Protein AF-A0A973CED1-F1 (afdb_monomer_lite)

Foldseek 3Di:
DQFQCPVVQVVCCVCQVVVVHDCQATAGDGPCVVQADPVVRDGVDPVSVVSVVVSVVSVVVPD

Radius of gyration: 13.18 Å; chains: 1; bounding box: 32×18×32 Å

Sequence (63 aa):
GSMGGTSVLATAVQSAPNFSGVVKANLAIPSFYDNFDSENKILKHAELNEQLKDAVSHLDHFK

pLDDT: mean 76.85, std 8.41, range [43.88, 84.5]

Secondary structure (DSSP, 8-state):
-TTTTHHHHHHHHHHGGGGT---------TTHHHHEETTTTEESSHHHHHHHHHHHHHHHT--

Structure (mmCIF, N/CA/C/O backbone):
data_AF-A0A973CED1-F1
#
_entry.id   AF-A0A973CED1-F1
#
loop_
_atom_site.group_PDB
_atom_site.id
_atom_site.type_symbol
_atom_site.label_atom_id
_atom_site.label_alt_id
_atom_site.label_comp_id
_atom_site.label_asym_id
_atom_site.label_entity_id
_atom_site.label_seq_id
_atom_site.pdbx_PDB_ins_code
_atom_site.Cartn_x
_atom_site.Cartn_y
_atom_site.Cartn_z
_atom_site.occupancy
_atom_site.B_iso_or_equiv
_atom_site.auth_seq_id
_atom_site.auth_comp_id
_atom_site.auth_asym_id
_atom_site.auth_atom_id
_atom_site.pdbx_PDB_model_num
ATOM 1 N N . GLY A 1 1 ? 4.534 2.259 14.602 1.00 53.25 1 GLY A N 1
ATOM 2 C CA . GLY A 1 1 ? 4.981 3.662 14.484 1.00 53.25 1 GLY A CA 1
ATOM 3 C C . GLY A 1 1 ? 3.987 4.423 13.634 1.00 53.25 1 GLY A C 1
ATOM 4 O O . GLY A 1 1 ? 3.441 3.825 12.715 1.00 53.25 1 GLY A O 1
ATOM 5 N N . SER A 1 2 ? 3.746 5.696 13.941 1.00 61.00 2 SER A N 1
ATOM 6 C CA . SER A 1 2 ? 2.719 6.554 13.315 1.00 61.00 2 SER A CA 1
ATOM 7 C C . SER A 1 2 ? 2.748 6.559 11.781 1.00 61.00 2 SER A C 1
ATOM 9 O O . SER A 1 2 ? 1.707 6.530 11.138 1.00 61.00 2 SER A O 1
ATOM 11 N N . MET A 1 3 ? 3.937 6.488 11.182 1.00 64.19 3 MET A N 1
ATOM 12 C CA . MET A 1 3 ? 4.119 6.532 9.726 1.00 64.19 3 MET A CA 1
ATOM 13 C C . MET A 1 3 ? 3.873 5.199 8.999 1.00 64.19 3 MET A C 1
ATOM 15 O O . MET A 1 3 ? 4.196 5.101 7.825 1.00 64.19 3 MET A O 1
ATOM 19 N N . GLY A 1 4 ? 3.388 4.138 9.657 1.00 65.25 4 GLY A N 1
ATOM 20 C CA . GLY A 1 4 ? 2.977 2.917 8.940 1.00 65.25 4 GLY A CA 1
ATOM 21 C C . GLY A 1 4 ? 4.072 2.180 8.167 1.00 65.25 4 GLY A C 1
ATOM 22 O O . GLY A 1 4 ? 3.781 1.453 7.226 1.00 65.25 4 GLY A O 1
ATOM 23 N N . GLY A 1 5 ? 5.342 2.401 8.515 1.00 71.31 5 GLY A N 1
ATOM 24 C CA . GLY A 1 5 ? 6.468 1.809 7.795 1.00 71.31 5 GLY A CA 1
ATOM 25 C C . GLY A 1 5 ? 6.770 2.448 6.436 1.00 71.31 5 GLY A C 1
ATOM 26 O O . GLY A 1 5 ? 7.589 1.891 5.712 1.00 71.31 5 GLY A O 1
ATOM 27 N N . THR A 1 6 ? 6.201 3.613 6.095 1.00 75.56 6 THR A N 1
ATOM 28 C CA . THR A 1 6 ? 6.459 4.307 4.814 1.00 75.56 6 THR A CA 1
ATOM 29 C C . THR A 1 6 ? 7.948 4.496 4.520 1.00 75.56 6 THR A C 1
ATOM 31 O O . THR A 1 6 ? 8.375 4.315 3.386 1.00 75.56 6 THR A O 1
ATOM 34 N N . SER A 1 7 ? 8.766 4.808 5.530 1.00 75.81 7 SER A N 1
ATOM 35 C CA . SER A 1 7 ? 10.220 4.950 5.357 1.00 75.81 7 SER A CA 1
ATOM 36 C C . SER A 1 7 ? 10.898 3.638 4.955 1.00 75.81 7 SER A C 1
ATOM 38 O O . SER A 1 7 ? 11.751 3.620 4.069 1.00 75.81 7 SER A O 1
ATOM 40 N N . VAL A 1 8 ? 10.494 2.527 5.573 1.00 80.06 8 VAL A N 1
ATOM 41 C CA . VAL A 1 8 ? 11.004 1.187 5.260 1.00 80.06 8 VAL A CA 1
ATOM 42 C C . VAL A 1 8 ? 10.510 0.742 3.886 1.00 80.06 8 VAL A C 1
ATOM 44 O O . VAL A 1 8 ? 11.301 0.217 3.108 1.00 80.06 8 VAL A O 1
ATOM 47 N N . LEU A 1 9 ? 9.246 1.016 3.549 1.00 82.12 9 LEU A N 1
ATOM 48 C CA . LEU A 1 9 ? 8.686 0.727 2.231 1.00 82.12 9 LEU A CA 1
ATOM 49 C C . LEU A 1 9 ? 9.437 1.488 1.136 1.00 82.12 9 LEU A C 1
ATOM 51 O O . LEU A 1 9 ? 9.903 0.869 0.189 1.00 82.12 9 LEU A O 1
ATOM 55 N N . ALA A 1 10 ? 9.628 2.799 1.290 1.00 79.38 10 ALA A N 1
ATOM 56 C CA . ALA A 1 10 ? 10.385 3.611 0.338 1.00 79.38 10 ALA A CA 1
ATOM 57 C C . ALA A 1 10 ? 11.818 3.086 0.154 1.00 79.38 10 ALA A C 1
ATOM 59 O O . ALA A 1 10 ? 12.305 2.990 -0.971 1.00 79.38 10 ALA A O 1
ATOM 60 N N . THR A 1 11 ? 12.461 2.675 1.251 1.00 81.81 11 THR A N 1
ATOM 61 C CA . THR A 1 11 ? 13.798 2.067 1.216 1.00 81.81 11 THR A CA 1
ATOM 62 C C . THR A 1 11 ? 13.786 0.729 0.469 1.00 81.81 11 THR A C 1
ATOM 64 O O . THR A 1 11 ? 14.672 0.482 -0.342 1.00 81.81 11 THR A O 1
ATOM 67 N N . ALA A 1 12 ? 12.773 -0.118 0.683 1.00 80.69 12 ALA A N 1
ATOM 68 C CA . ALA A 1 12 ? 12.613 -1.390 -0.024 1.00 80.69 12 ALA A CA 1
ATOM 69 C C . ALA A 1 12 ? 12.330 -1.195 -1.523 1.00 80.69 12 ALA A C 1
ATOM 71 O O . ALA A 1 12 ? 12.857 -1.925 -2.358 1.00 80.69 12 ALA A O 1
ATOM 72 N N . VAL A 1 13 ? 11.538 -0.181 -1.881 1.00 81.81 13 VAL A N 1
ATOM 73 C CA . VAL A 1 13 ? 11.258 0.166 -3.279 1.00 81.81 13 VAL A CA 1
ATOM 74 C C . VAL A 1 13 ? 12.511 0.689 -3.978 1.00 81.81 13 VAL A C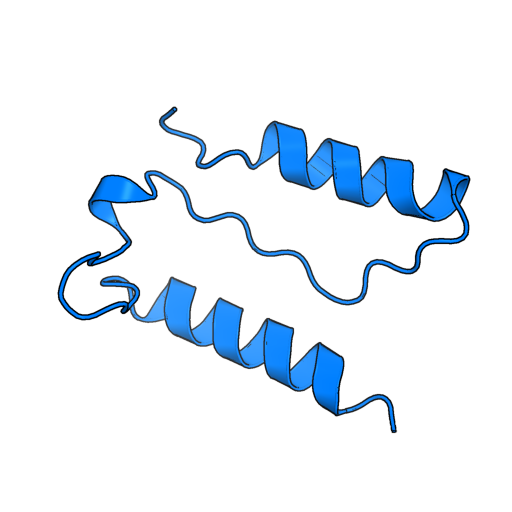 1
ATOM 76 O O . VAL A 1 13 ? 12.782 0.298 -5.109 1.00 81.81 13 VAL A O 1
ATOM 79 N N . GLN A 1 14 ? 13.302 1.528 -3.307 1.00 82.38 14 GLN A N 1
ATOM 80 C CA . GLN A 1 14 ? 14.584 2.002 -3.837 1.00 82.38 14 GLN A CA 1
ATOM 81 C C . GLN A 1 14 ? 15.646 0.900 -3.895 1.00 82.38 14 GLN A C 1
ATOM 83 O O . GLN A 1 14 ? 16.511 0.937 -4.770 1.00 82.38 14 GLN A O 1
ATOM 88 N N . SER A 1 15 ? 15.605 -0.078 -2.987 1.00 82.06 15 SER A N 1
ATOM 89 C CA . SER A 1 15 ? 16.567 -1.177 -2.980 1.00 82.06 15 SER A CA 1
ATOM 90 C C . SER A 1 15 ? 16.226 -2.264 -3.998 1.00 82.06 15 SER A C 1
ATOM 92 O O . SER A 1 15 ? 17.150 -2.849 -4.556 1.00 82.06 15 SER A O 1
ATOM 94 N N . ALA A 1 16 ? 14.948 -2.492 -4.315 1.00 80.94 16 ALA A N 1
ATOM 95 C CA . ALA A 1 16 ? 14.509 -3.550 -5.225 1.00 80.94 16 ALA A CA 1
ATOM 96 C C . ALA A 1 16 ? 15.209 -3.562 -6.606 1.00 80.94 16 ALA A C 1
ATOM 98 O O . ALA A 1 16 ? 15.657 -4.641 -7.000 1.00 80.94 16 ALA A O 1
ATOM 99 N N . PRO A 1 17 ? 15.427 -2.427 -7.308 1.00 78.06 17 PRO A N 1
ATOM 100 C CA . PRO A 1 17 ? 16.175 -2.409 -8.567 1.00 78.06 17 PRO A CA 1
ATOM 101 C C . PRO A 1 17 ? 17.606 -2.943 -8.435 1.00 78.06 17 PRO A C 1
ATOM 103 O O . PRO A 1 17 ? 18.101 -3.600 -9.348 1.00 78.06 17 PRO A O 1
ATOM 106 N N . ASN A 1 18 ? 18.258 -2.728 -7.285 1.00 82.00 18 ASN A N 1
ATOM 107 C CA . ASN A 1 18 ? 19.613 -3.229 -7.026 1.00 82.00 18 ASN A CA 1
ATOM 108 C C . ASN A 1 18 ? 19.665 -4.763 -6.919 1.00 82.00 18 ASN A C 1
ATOM 110 O O . ASN A 1 18 ? 20.732 -5.351 -7.059 1.00 82.00 18 ASN A O 1
ATOM 114 N N . PHE A 1 19 ? 18.518 -5.416 -6.709 1.00 79.81 19 PHE A N 1
ATOM 115 C CA . PHE A 1 19 ? 18.374 -6.872 -6.647 1.00 79.81 19 PHE A CA 1
ATOM 116 C C . PHE A 1 19 ? 17.670 -7.454 -7.882 1.00 79.81 19 PHE A C 1
ATOM 118 O O . PHE A 1 19 ? 17.164 -8.571 -7.827 1.00 79.81 19 PHE A O 1
ATOM 125 N N . SER A 1 20 ? 17.600 -6.711 -8.997 1.00 76.38 20 SER A N 1
ATOM 126 C CA . SER A 1 20 ? 16.779 -7.074 -10.170 1.00 76.38 20 SER A CA 1
ATOM 127 C C . SER A 1 20 ? 15.285 -7.264 -9.849 1.00 76.38 20 SER A C 1
ATOM 129 O O . SER A 1 20 ? 14.549 -7.897 -10.604 1.00 76.38 20 SER A O 1
ATOM 131 N N . GLY A 1 21 ? 14.821 -6.719 -8.724 1.00 71.56 21 GLY A N 1
ATOM 132 C CA . GLY A 1 21 ? 13.427 -6.737 -8.310 1.00 71.56 21 GLY A CA 1
ATOM 133 C C . GLY A 1 21 ? 12.657 -5.599 -8.968 1.00 71.56 21 GLY A C 1
ATOM 134 O O . GLY A 1 21 ? 13.035 -4.432 -8.862 1.00 71.56 21 GLY A O 1
ATOM 135 N N . VAL A 1 22 ? 11.548 -5.925 -9.628 1.00 74.94 22 VAL A N 1
ATOM 136 C CA . VAL A 1 22 ? 10.646 -4.923 -10.205 1.00 74.94 22 VAL A CA 1
ATOM 137 C C . VAL A 1 22 ? 9.523 -4.653 -9.213 1.00 74.94 22 VAL A C 1
ATOM 139 O O . VAL A 1 22 ? 8.624 -5.476 -9.048 1.00 74.94 22 VAL A O 1
ATOM 142 N N . VAL A 1 23 ? 9.556 -3.494 -8.556 1.00 72.81 23 VAL A N 1
ATOM 143 C CA . VAL A 1 23 ? 8.434 -3.046 -7.721 1.00 72.81 23 VAL A CA 1
ATOM 144 C C . VAL A 1 23 ? 7.294 -2.651 -8.647 1.00 72.81 23 VAL A C 1
ATOM 146 O O . VAL A 1 23 ? 7.391 -1.679 -9.390 1.00 72.81 23 VAL A O 1
ATOM 149 N N . LYS A 1 24 ? 6.213 -3.422 -8.608 1.00 73.06 24 LYS A N 1
ATOM 150 C CA . LYS A 1 24 ? 5.021 -3.197 -9.435 1.00 73.06 24 LYS A CA 1
ATOM 151 C C . LYS A 1 24 ? 3.946 -2.394 -8.711 1.00 73.06 24 LYS A C 1
ATOM 153 O O . LYS A 1 24 ? 3.255 -1.597 -9.331 1.00 73.06 24 LYS A O 1
ATOM 158 N N . ALA A 1 25 ? 3.857 -2.567 -7.398 1.00 76.44 25 ALA A N 1
ATOM 159 C CA . ALA A 1 25 ? 3.002 -1.784 -6.529 1.00 76.44 25 ALA A CA 1
ATOM 160 C C . ALA A 1 25 ? 3.618 -1.725 -5.129 1.00 76.44 25 ALA A C 1
ATOM 162 O O . ALA A 1 25 ? 4.325 -2.644 -4.709 1.00 76.44 25 ALA A O 1
ATOM 163 N N . ASN A 1 26 ? 3.369 -0.636 -4.413 1.00 78.25 26 ASN A N 1
ATOM 164 C CA . ASN A 1 26 ? 3.757 -0.483 -3.019 1.00 78.25 26 ASN A CA 1
ATOM 165 C C . ASN A 1 26 ? 2.658 0.305 -2.303 1.00 78.25 26 ASN A C 1
ATOM 167 O O . ASN A 1 26 ? 2.156 1.285 -2.845 1.00 78.25 26 ASN A O 1
ATOM 171 N N . LEU A 1 27 ? 2.269 -0.144 -1.113 1.00 78.56 27 LEU A N 1
ATOM 172 C CA . LEU A 1 27 ? 1.249 0.510 -0.301 1.00 78.56 27 LEU A CA 1
ATOM 173 C C . LEU A 1 27 ? 1.744 0.583 1.141 1.00 78.56 27 LEU A C 1
ATOM 175 O O . LEU A 1 27 ? 2.071 -0.443 1.737 1.00 78.56 27 LEU A O 1
ATOM 179 N N . ALA A 1 28 ? 1.797 1.791 1.698 1.00 79.56 28 ALA A N 1
ATOM 180 C CA . ALA A 1 28 ? 2.066 2.000 3.115 1.00 79.56 28 ALA A CA 1
ATOM 181 C C . ALA A 1 28 ? 0.753 2.286 3.837 1.00 79.56 28 ALA A C 1
ATOM 183 O O . ALA A 1 28 ? -0.013 3.151 3.420 1.00 79.56 28 ALA A O 1
ATOM 184 N N . ILE A 1 29 ? 0.510 1.582 4.940 1.00 78.25 29 ILE A N 1
ATOM 185 C CA . ILE A 1 29 ? -0.685 1.779 5.761 1.00 78.25 29 ILE A CA 1
ATOM 186 C C . ILE A 1 29 ? -0.258 2.557 7.015 1.00 78.25 29 ILE A C 1
ATOM 188 O O . ILE A 1 29 ? 0.256 1.939 7.958 1.00 78.25 29 ILE A O 1
ATOM 192 N N . PRO A 1 30 ? -0.419 3.898 7.048 1.00 75.62 30 PRO A N 1
ATOM 193 C CA . PRO A 1 30 ? -0.154 4.692 8.248 1.00 75.62 30 PRO A CA 1
ATOM 194 C C . PRO A 1 30 ? -1.013 4.174 9.396 1.00 75.62 30 PRO A C 1
ATOM 196 O O . PRO A 1 30 ? -2.120 3.697 9.158 1.00 75.62 30 PRO A O 1
ATOM 199 N N . SER A 1 31 ? -0.497 4.229 10.626 1.00 78.75 31 SER A N 1
ATOM 200 C CA . SER A 1 31 ? -1.192 3.716 11.815 1.00 78.75 31 SER A CA 1
ATOM 201 C C . SER A 1 31 ? -1.957 2.405 11.568 1.00 78.75 31 SER A C 1
ATOM 203 O O . SER A 1 31 ? -3.171 2.349 11.731 1.00 78.75 31 SER A O 1
ATOM 205 N N . PHE A 1 32 ? -1.254 1.348 11.139 1.00 75.19 32 PHE A N 1
ATOM 206 C CA . PHE A 1 32 ? -1.865 0.060 10.778 1.00 75.19 32 PHE A CA 1
ATOM 207 C C . PHE A 1 32 ? -2.914 -0.424 11.787 1.00 75.19 32 PHE A C 1
ATOM 209 O O . PHE A 1 32 ? -4.006 -0.778 11.386 1.00 75.19 32 PHE A O 1
ATOM 216 N N . TYR A 1 33 ? -2.637 -0.363 13.089 1.00 72.12 33 TYR A N 1
ATOM 217 C CA . TYR A 1 33 ? -3.588 -0.800 14.120 1.00 72.12 33 TYR A CA 1
ATOM 218 C C . TYR A 1 33 ? -4.855 0.065 14.233 1.00 72.12 33 TYR A C 1
ATOM 220 O O . TYR A 1 33 ? -5.889 -0.430 14.675 1.00 72.12 33 TYR A O 1
ATOM 228 N N . ASP A 1 34 ? -4.799 1.328 13.812 1.00 80.31 34 ASP A N 1
ATOM 229 C CA . ASP A 1 34 ? -5.961 2.220 13.804 1.00 80.31 34 ASP A CA 1
ATOM 230 C C . ASP A 1 34 ? -6.774 2.039 12.515 1.00 80.31 34 ASP A C 1
ATOM 232 O O . ASP A 1 34 ? -8.005 2.058 12.540 1.00 80.31 34 ASP A O 1
ATOM 236 N N . ASN A 1 35 ? -6.078 1.811 11.396 1.00 79.62 35 ASN A N 1
ATOM 237 C CA . ASN A 1 35 ? -6.650 1.794 10.049 1.00 79.62 35 ASN A CA 1
ATOM 238 C C . ASN A 1 35 ? -6.959 0.395 9.504 1.00 79.62 35 ASN A C 1
ATOM 240 O O . ASN A 1 35 ? -7.668 0.278 8.505 1.00 79.62 35 ASN A O 1
ATOM 244 N N . PHE A 1 36 ? -6.467 -0.659 10.149 1.00 82.44 36 PHE A N 1
ATOM 245 C CA . PHE A 1 36 ? -6.732 -2.053 9.817 1.00 82.44 36 PHE A CA 1
ATOM 246 C C . PHE A 1 36 ? -7.529 -2.710 10.940 1.00 82.44 36 PHE A C 1
ATOM 248 O O . PHE A 1 36 ? -7.127 -2.728 12.102 1.00 82.44 36 PHE A O 1
ATOM 255 N N . ASP A 1 37 ? -8.680 -3.260 10.582 1.00 83.06 37 ASP A N 1
ATOM 256 C CA . ASP A 1 37 ? -9.482 -4.090 11.460 1.00 83.06 37 ASP A CA 1
ATOM 257 C C . ASP A 1 37 ? -8.946 -5.523 11.411 1.00 83.06 37 ASP A C 1
ATOM 259 O O . ASP A 1 37 ? -9.104 -6.221 10.409 1.00 83.06 37 ASP A O 1
ATOM 263 N N . SER A 1 38 ? -8.292 -5.970 12.483 1.00 79.06 38 SER A N 1
ATOM 264 C CA . SER A 1 38 ? -7.754 -7.329 12.558 1.00 79.06 38 SER A CA 1
ATOM 265 C C . SER A 1 38 ? -8.825 -8.408 12.729 1.00 79.06 38 SER A C 1
ATOM 267 O O . SER A 1 38 ? -8.552 -9.562 12.397 1.00 79.06 38 SER A O 1
ATOM 269 N N . GLU A 1 39 ? -10.018 -8.067 13.226 1.00 84.19 39 GLU A N 1
ATOM 270 C CA . GLU A 1 39 ? -11.134 -9.014 13.349 1.00 84.19 39 GLU A CA 1
ATOM 271 C C . GLU A 1 39 ? -11.797 -9.239 11.992 1.00 84.19 39 GLU A C 1
ATOM 273 O O . GLU A 1 39 ? -11.914 -10.377 11.534 1.00 84.19 39 GLU A O 1
ATOM 278 N N . ASN A 1 40 ? -12.169 -8.152 11.315 1.00 81.94 40 ASN A N 1
ATOM 279 C CA . ASN A 1 40 ? -12.839 -8.225 10.016 1.00 81.94 40 ASN A CA 1
ATOM 280 C C . ASN A 1 40 ? -11.854 -8.364 8.836 1.00 81.94 40 ASN A C 1
ATOM 282 O O . ASN A 1 40 ? -12.275 -8.577 7.699 1.00 81.94 40 ASN A O 1
ATOM 286 N N . LYS A 1 41 ? -10.542 -8.256 9.097 1.00 80.25 41 LYS A N 1
ATOM 287 C CA . LYS A 1 41 ? -9.444 -8.293 8.109 1.00 80.25 41 LYS A CA 1
ATOM 288 C C . LYS A 1 41 ? -9.618 -7.276 6.978 1.00 80.25 41 LYS A C 1
ATOM 290 O O . LYS A 1 41 ? -9.281 -7.551 5.827 1.00 80.25 41 LYS A O 1
ATOM 295 N N . ILE A 1 42 ? -10.144 -6.101 7.308 1.00 79.69 42 ILE A N 1
ATOM 296 C CA . ILE A 1 42 ? -10.457 -5.034 6.353 1.00 79.69 42 ILE A CA 1
ATOM 297 C C . ILE A 1 42 ? -9.838 -3.716 6.787 1.00 79.69 42 ILE A C 1
ATOM 299 O O . ILE A 1 42 ? -9.732 -3.400 7.969 1.00 79.69 42 ILE A O 1
ATOM 303 N N . LEU A 1 43 ? -9.442 -2.921 5.797 1.00 83.06 43 LEU A N 1
ATOM 304 C CA . LEU A 1 43 ? -9.032 -1.544 6.018 1.00 83.06 43 LEU A CA 1
ATOM 305 C C . LEU A 1 43 ? -10.274 -0.712 6.339 1.00 83.06 43 LEU A C 1
ATOM 307 O O . LEU A 1 43 ? -11.216 -0.662 5.548 1.00 83.06 43 LEU A O 1
ATOM 311 N N . LYS A 1 44 ? -10.270 -0.057 7.500 1.00 83.44 44 LYS A N 1
ATOM 312 C CA . LYS A 1 44 ? -11.368 0.809 7.955 1.00 83.44 44 LYS A CA 1
ATOM 313 C C . LYS A 1 44 ? -11.504 2.055 7.082 1.00 83.44 44 LYS A C 1
ATOM 315 O O . LYS A 1 44 ? -12.596 2.598 6.940 1.00 83.44 44 LYS A O 1
ATOM 320 N N . HIS A 1 45 ? -10.405 2.498 6.476 1.00 83.12 45 HIS A N 1
ATOM 321 C CA . HIS A 1 45 ? -10.418 3.588 5.512 1.00 83.12 45 HIS A CA 1
ATOM 322 C C . HIS A 1 45 ? -10.693 3.082 4.099 1.00 83.12 45 HIS A C 1
ATOM 324 O O . HIS A 1 45 ? -9.905 2.327 3.528 1.00 83.12 45 HIS A O 1
ATOM 330 N N . ALA A 1 46 ? -11.790 3.575 3.520 1.00 82.44 46 ALA A N 1
ATOM 331 C CA . ALA A 1 46 ? -12.176 3.292 2.143 1.00 82.44 46 ALA A CA 1
ATOM 332 C C . ALA A 1 46 ? -11.077 3.680 1.139 1.00 82.44 46 ALA A C 1
ATOM 334 O O . ALA A 1 46 ? -10.790 2.905 0.237 1.00 82.44 46 ALA A O 1
ATOM 335 N N . GLU A 1 47 ? -10.401 4.810 1.353 1.00 82.12 47 GLU A N 1
ATOM 336 C CA . GLU A 1 47 ? -9.332 5.302 0.474 1.00 82.12 47 GLU A CA 1
ATOM 337 C C . GLU A 1 47 ? -8.117 4.358 0.438 1.00 82.12 47 GLU A C 1
ATOM 339 O O . GLU A 1 47 ? -7.608 4.032 -0.630 1.00 82.12 47 GLU A O 1
ATOM 344 N N . LEU A 1 48 ? -7.698 3.819 1.592 1.00 81.50 48 LEU A N 1
ATOM 345 C CA . LEU A 1 48 ? -6.642 2.800 1.648 1.00 81.50 48 LEU A CA 1
ATOM 346 C C . LEU A 1 48 ? -7.074 1.497 0.968 1.00 81.50 48 LEU A C 1
ATOM 348 O O . LEU A 1 48 ? -6.254 0.812 0.362 1.00 81.50 48 LEU A O 1
ATOM 352 N N . ASN A 1 49 ? -8.358 1.149 1.065 1.00 83.25 49 ASN A N 1
ATOM 353 C CA . ASN A 1 49 ? -8.904 -0.039 0.423 1.00 83.25 49 ASN A CA 1
ATOM 354 C C . ASN A 1 49 ? -8.968 0.117 -1.108 1.00 83.25 49 ASN A C 1
ATOM 356 O O . ASN A 1 49 ? -8.713 -0.842 -1.833 1.00 83.25 49 ASN A O 1
ATOM 360 N N . GLU A 1 50 ? -9.271 1.316 -1.609 1.00 84.50 50 GLU 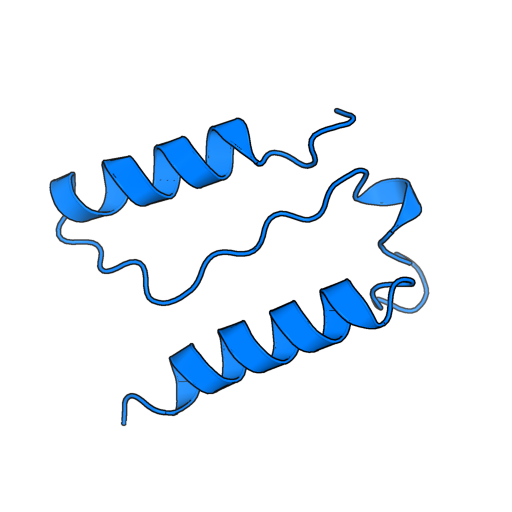A N 1
ATOM 361 C CA . GLU A 1 50 ? -9.173 1.637 -3.037 1.00 84.50 50 GLU A CA 1
ATOM 362 C C . GLU A 1 50 ? -7.725 1.591 -3.521 1.00 84.50 50 GLU A C 1
ATOM 364 O O . GLU A 1 50 ? -7.455 0.907 -4.504 1.00 84.50 50 GLU A O 1
ATOM 369 N N . GLN A 1 51 ? -6.783 2.200 -2.793 1.00 82.12 51 GLN A N 1
ATOM 370 C CA . GLN A 1 51 ? -5.357 2.119 -3.135 1.00 82.12 51 GLN A CA 1
ATOM 371 C C . GLN A 1 51 ? -4.836 0.673 -3.126 1.00 82.12 51 GLN A C 1
ATOM 373 O O . GLN A 1 51 ? -4.040 0.303 -3.985 1.00 82.12 51 GLN A O 1
ATOM 378 N N . LEU A 1 52 ? -5.301 -0.170 -2.195 1.00 82.62 52 LEU A N 1
ATOM 379 C CA . LEU A 1 52 ? -4.987 -1.602 -2.179 1.00 82.62 52 LEU A CA 1
ATOM 380 C C . LEU A 1 52 ? -5.531 -2.306 -3.428 1.00 82.62 52 LEU A C 1
ATOM 382 O O . LEU A 1 52 ? -4.804 -3.062 -4.069 1.00 82.62 52 LEU A O 1
ATOM 386 N N . LYS A 1 53 ? -6.798 -2.069 -3.782 1.00 84.25 53 LYS A N 1
ATOM 387 C CA . LYS A 1 53 ? -7.417 -2.665 -4.975 1.00 84.25 53 LYS A CA 1
ATOM 388 C C . LYS A 1 53 ? -6.732 -2.216 -6.257 1.00 84.25 53 LYS A C 1
ATOM 390 O O . LYS A 1 53 ? -6.533 -3.044 -7.142 1.00 84.25 53 LYS A O 1
ATOM 395 N N . ASP A 1 54 ? -6.366 -0.945 -6.347 1.00 83.69 54 ASP A N 1
A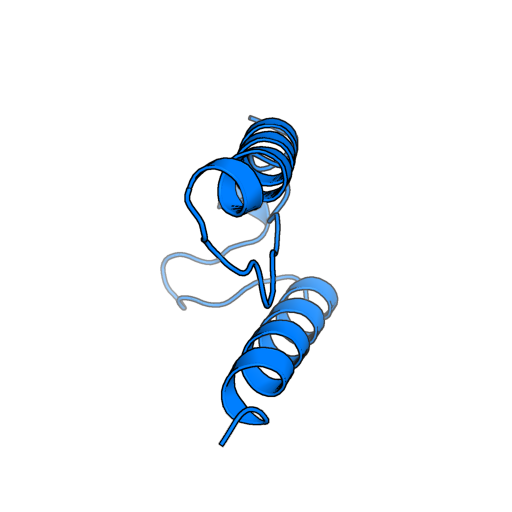TOM 396 C CA . ASP A 1 54 ? -5.660 -0.39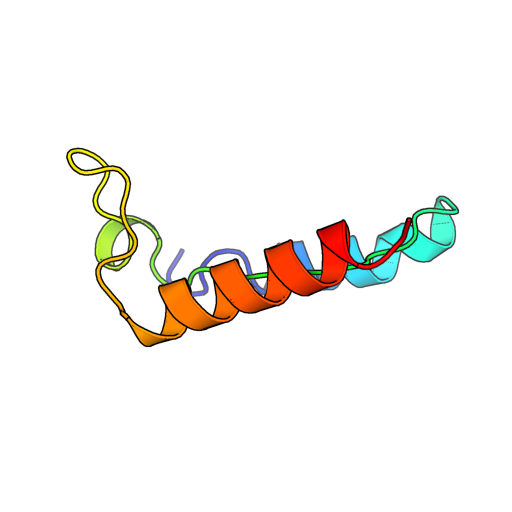0 -7.496 1.00 83.69 54 ASP A CA 1
ATOM 397 C C . ASP A 1 54 ? -4.255 -0.997 -7.612 1.00 83.69 54 ASP A C 1
ATOM 399 O O . ASP A 1 54 ? -3.896 -1.531 -8.657 1.00 83.69 54 ASP A O 1
ATOM 403 N N . ALA A 1 55 ? -3.517 -1.076 -6.498 1.00 82.88 55 ALA A N 1
ATOM 404 C CA . ALA A 1 55 ? -2.221 -1.750 -6.418 1.00 82.88 55 ALA A CA 1
ATOM 405 C C . ALA A 1 55 ? -2.281 -3.228 -6.851 1.00 82.88 55 ALA A C 1
ATOM 407 O O . ALA A 1 55 ? -1.408 -3.688 -7.590 1.00 82.88 55 ALA A O 1
ATOM 408 N N . VAL A 1 56 ? -3.303 -3.974 -6.417 1.00 82.25 56 VAL A N 1
ATOM 409 C CA . VAL A 1 56 ? -3.512 -5.380 -6.812 1.00 82.25 56 VAL A CA 1
ATOM 410 C C . VAL A 1 56 ? -3.936 -5.491 -8.277 1.00 82.25 56 VAL A C 1
ATOM 412 O O . VAL A 1 56 ? -3.424 -6.344 -8.994 1.00 82.25 56 VAL A O 1
ATOM 415 N N . SER 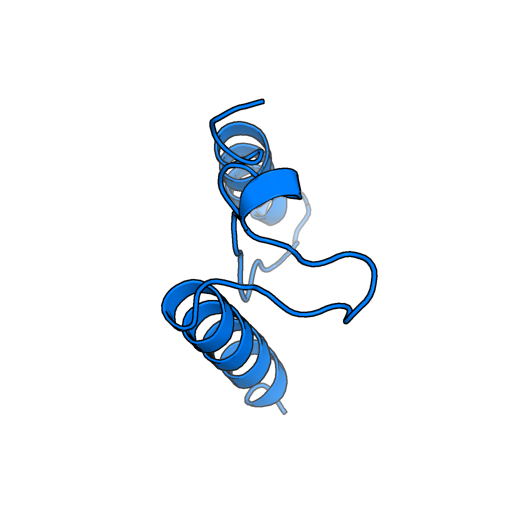A 1 57 ? -4.795 -4.594 -8.763 1.00 82.69 57 SER A N 1
ATOM 416 C CA . SER A 1 57 ? -5.204 -4.564 -10.175 1.00 82.69 57 SER A CA 1
ATOM 417 C C . SER A 1 57 ? -4.019 -4.255 -11.093 1.00 82.69 57 SER A C 1
ATOM 419 O O . SER A 1 57 ? -3.862 -4.875 -12.145 1.00 82.69 57 SER A O 1
ATOM 421 N N . HIS A 1 58 ? -3.134 -3.351 -10.667 1.00 77.19 58 HIS A N 1
ATOM 422 C CA . HIS A 1 58 ? -1.865 -3.070 -11.332 1.00 77.19 58 HIS A CA 1
ATOM 423 C C . HIS A 1 58 ? -0.926 -4.282 -11.362 1.00 77.19 58 HIS A C 1
ATOM 425 O O . HIS A 1 58 ? -0.148 -4.400 -12.303 1.00 77.19 58 HIS A O 1
ATOM 431 N N . LEU A 1 59 ? -0.973 -5.174 -10.366 1.00 72.38 59 LEU A N 1
ATOM 432 C CA . LEU A 1 59 ? -0.210 -6.427 -10.367 1.00 72.38 59 LEU A CA 1
ATOM 433 C C . LEU A 1 59 ? -0.813 -7.459 -11.332 1.00 72.38 59 LEU A C 1
ATOM 435 O O . LEU A 1 59 ? -0.071 -8.062 -12.106 1.00 72.38 59 LEU A O 1
ATOM 439 N N . ASP A 1 60 ? -2.137 -7.627 -11.317 1.00 64.81 60 ASP A N 1
ATOM 440 C CA . ASP A 1 60 ? -2.849 -8.641 -12.110 1.00 64.81 60 ASP A CA 1
ATOM 441 C C . ASP A 1 60 ? -2.886 -8.338 -13.616 1.00 64.81 60 ASP A C 1
ATOM 443 O O . ASP A 1 60 ? -2.965 -9.259 -14.432 1.00 64.81 60 ASP A O 1
ATOM 447 N N . HIS A 1 61 ? -2.813 -7.065 -14.018 1.00 58.25 61 HIS A N 1
ATOM 448 C CA . HIS A 1 61 ? -2.894 -6.691 -15.435 1.00 58.25 61 HIS A CA 1
ATOM 449 C C . HIS A 1 61 ? -1.615 -7.015 -16.239 1.00 58.25 61 HIS A C 1
ATOM 451 O O . HIS A 1 61 ? -1.6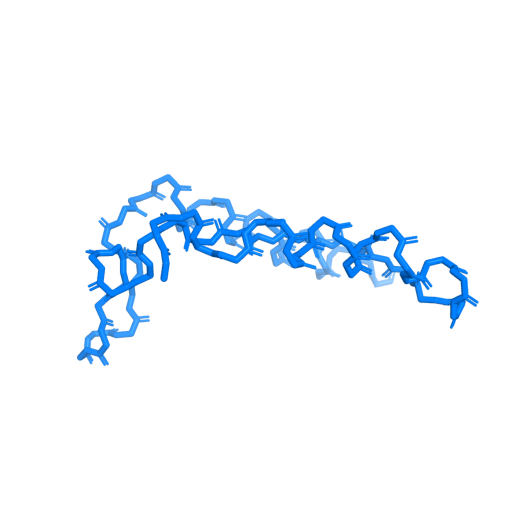14 -6.905 -17.463 1.00 58.25 61 HIS A O 1
ATOM 457 N N . PHE A 1 62 ? -0.540 -7.468 -15.586 1.00 51.53 62 PHE A N 1
ATOM 458 C CA . PHE A 1 62 ? 0.666 -7.982 -16.246 1.00 51.53 62 PHE A CA 1
ATOM 459 C C . PHE A 1 62 ? 0.560 -9.496 -16.508 1.00 51.53 62 PHE A C 1
ATOM 461 O O . PHE A 1 62 ? 1.305 -10.283 -15.920 1.00 51.53 62 PHE A O 1
ATOM 468 N N . LYS A 1 63 ? -0.365 -9.899 -17.386 1.00 43.88 63 LYS A N 1
ATOM 469 C CA . LYS A 1 63 ? -0.340 -11.225 -18.028 1.00 43.88 63 LYS A CA 1
ATOM 470 C C . LYS A 1 63 ? 0.492 -11.206 -19.303 1.00 43.88 63 LYS A C 1
ATOM 472 O O . LYS A 1 63 ? 0.400 -10.203 -20.043 1.00 43.88 63 LYS A O 1
#